Protein AF-A0A7S3W1U9-F1 (afdb_monomer_lite)

pLDDT: mean 71.39, std 16.66, range [42.84, 93.19]

Sequence (150 aa):
VDLVSLNSTPQPMSATPAELEFEEKAVPLWRYQQLDQLSKHHLKNRARNLEDSVGKSRLPLRVAQDSESLICWIIDVQVMLSEAVGTPISHSEFGLPKALLARREGQDMPSPDMAPPTDRGEHGDSQGSYLESRAAALASKERARGSGIF

Structure (mmCIF, N/CA/C/O backbone):
data_AF-A0A7S3W1U9-F1
#
_entry.id   AF-A0A7S3W1U9-F1
#
loop_
_atom_site.group_PDB
_atom_site.id
_atom_site.type_symbol
_atom_site.label_atom_id
_atom_site.label_alt_id
_atom_site.label_comp_id
_atom_site.label_asym_id
_atom_site.label_entity_id
_atom_site.label_seq_id
_atom_site.pdbx_PDB_ins_code
_atom_site.Cartn_x
_atom_site.Cartn_y
_atom_site.Cartn_z
_atom_site.occupancy
_atom_site.B_iso_or_equiv
_atom_site.auth_seq_id
_atom_site.auth_comp_id
_atom_site.auth_asym_id
_atom_site.auth_atom_id
_atom_site.pdbx_PDB_model_num
ATOM 1 N N . VAL A 1 1 ? -49.094 -10.586 13.250 1.00 55.16 1 VAL A N 1
ATOM 2 C CA . VAL A 1 1 ? -48.549 -11.271 12.059 1.00 55.16 1 VAL A CA 1
ATOM 3 C C . VAL A 1 1 ? -47.327 -10.490 11.628 1.00 55.16 1 VAL A C 1
ATOM 5 O O . VAL A 1 1 ? -47.456 -9.429 11.041 1.00 55.16 1 VAL A O 1
ATOM 8 N N . ASP A 1 2 ? -46.171 -10.938 12.103 1.00 42.84 2 ASP A N 1
ATOM 9 C CA . ASP A 1 2 ? -44.883 -10.265 11.943 1.00 42.84 2 ASP A CA 1
ATOM 10 C C . ASP A 1 2 ? -44.230 -10.786 10.656 1.00 42.84 2 ASP A C 1
ATOM 12 O O . ASP A 1 2 ? -44.026 -11.993 10.517 1.00 42.84 2 ASP A O 1
ATOM 16 N N . LEU A 1 3 ? -43.993 -9.907 9.682 1.00 52.91 3 LEU A N 1
ATOM 17 C CA . LEU A 1 3 ? -43.281 -10.230 8.445 1.00 52.91 3 LEU A CA 1
ATOM 18 C C . LEU A 1 3 ? -41.893 -9.597 8.527 1.00 52.91 3 LEU A C 1
ATOM 20 O O . LEU A 1 3 ? -41.642 -8.524 7.981 1.00 52.91 3 LEU A O 1
ATOM 24 N N . VAL A 1 4 ? -40.996 -10.278 9.240 1.00 50.97 4 VAL A N 1
ATOM 25 C CA . VAL A 1 4 ? -39.562 -9.994 9.207 1.00 50.97 4 VAL A CA 1
ATOM 26 C C . VAL A 1 4 ? -39.039 -10.387 7.828 1.00 50.97 4 VAL A C 1
ATOM 28 O O . VAL A 1 4 ? -38.9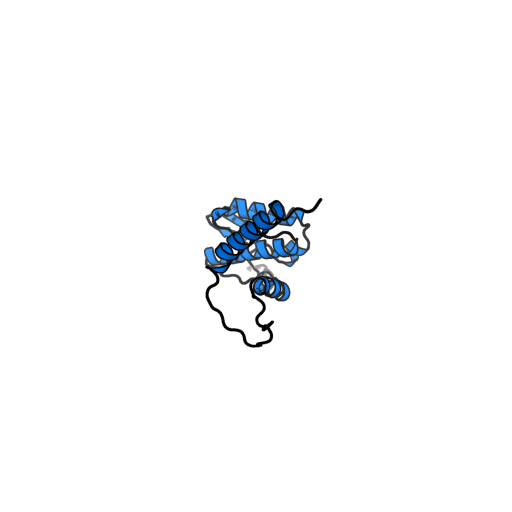73 -11.566 7.477 1.00 50.97 4 VAL A O 1
ATOM 31 N N . SER A 1 5 ? -38.681 -9.375 7.040 1.00 55.31 5 SER A N 1
ATOM 32 C CA . SER A 1 5 ? -37.917 -9.515 5.804 1.00 55.31 5 SER A CA 1
ATOM 33 C C . SER A 1 5 ? -36.644 -10.316 6.065 1.00 55.31 5 SER A C 1
ATOM 35 O O . SER A 1 5 ? -35.768 -9.896 6.819 1.00 55.31 5 SER A O 1
ATOM 37 N N . LEU A 1 6 ? -36.545 -11.471 5.411 1.00 48.00 6 LEU A N 1
ATOM 38 C CA . LEU A 1 6 ? -35.334 -12.276 5.330 1.00 48.00 6 LEU A CA 1
ATOM 39 C C . LEU A 1 6 ? -34.268 -11.476 4.569 1.00 48.00 6 LEU A C 1
ATOM 41 O O . LEU A 1 6 ? -34.181 -11.544 3.342 1.00 48.00 6 LEU A O 1
ATOM 45 N N . ASN A 1 7 ? -33.463 -10.702 5.300 1.00 45.56 7 ASN A N 1
ATOM 46 C CA . ASN A 1 7 ? -32.201 -10.187 4.788 1.00 45.56 7 ASN A CA 1
ATOM 47 C C . ASN A 1 7 ? -31.388 -11.389 4.301 1.00 45.56 7 ASN A C 1
ATOM 49 O O . ASN A 1 7 ? -30.969 -12.239 5.085 1.00 45.56 7 ASN A O 1
ATOM 53 N N . SER A 1 8 ? -31.197 -11.467 2.987 1.00 44.91 8 SER A N 1
ATOM 54 C CA . SER A 1 8 ? -30.232 -12.370 2.380 1.00 44.91 8 SER A CA 1
ATOM 55 C C . SER A 1 8 ? -28.851 -11.959 2.866 1.00 44.91 8 SER A C 1
ATOM 57 O O . SER A 1 8 ? -28.301 -10.971 2.394 1.00 44.91 8 SER A O 1
ATOM 59 N N . THR A 1 9 ? -28.308 -12.681 3.839 1.00 52.06 9 THR A N 1
ATOM 60 C CA . THR A 1 9 ? -26.902 -12.575 4.218 1.00 52.06 9 THR A CA 1
ATOM 61 C C . THR A 1 9 ? -26.090 -13.267 3.119 1.00 52.06 9 THR A C 1
ATOM 63 O O . THR A 1 9 ? -26.153 -14.497 3.024 1.00 52.06 9 THR A O 1
ATOM 66 N N . PRO A 1 10 ? -25.356 -12.553 2.243 1.00 50.88 10 PRO A N 1
ATOM 67 C CA . PRO A 1 10 ? -24.364 -13.215 1.411 1.00 50.88 10 PRO A CA 1
ATOM 68 C C . PRO A 1 10 ? -23.308 -13.822 2.341 1.00 50.88 10 PRO A C 1
ATOM 70 O O . PRO A 1 10 ? -22.835 -13.174 3.273 1.00 50.88 10 PRO A O 1
ATOM 73 N N . GLN A 1 11 ? -22.988 -15.095 2.118 1.00 45.81 11 GLN A N 1
ATOM 74 C CA . GLN A 1 11 ? -21.990 -15.830 2.890 1.00 45.81 11 GLN A CA 1
ATOM 75 C C . GLN A 1 11 ? -20.659 -15.053 2.959 1.00 45.81 11 GLN A C 1
ATOM 77 O O . GLN A 1 11 ? -20.223 -14.515 1.936 1.00 45.81 11 GLN A O 1
ATOM 82 N N . PRO A 1 12 ? -19.987 -14.992 4.125 1.00 46.41 12 PRO A N 1
ATOM 83 C CA . PRO A 1 12 ? -18.724 -14.283 4.262 1.00 46.41 12 PRO A CA 1
ATOM 84 C C . PRO A 1 12 ? -17.614 -15.078 3.565 1.00 46.41 12 PRO A C 1
ATOM 86 O O . PRO A 1 12 ? -17.011 -15.976 4.145 1.00 46.41 12 PRO A O 1
ATOM 89 N N . MET A 1 13 ? -17.317 -14.743 2.311 1.00 50.06 13 MET A N 1
ATOM 90 C CA . MET A 1 13 ? -15.997 -15.019 1.744 1.00 50.06 13 MET A CA 1
ATOM 91 C C . MET A 1 13 ? -15.009 -14.122 2.489 1.00 50.06 13 MET A C 1
ATOM 93 O O . MET A 1 13 ? -14.895 -12.959 2.107 1.00 50.06 13 MET A O 1
ATOM 97 N N . SER A 1 14 ? -14.418 -14.622 3.585 1.00 49.97 14 SER A N 1
ATOM 98 C CA . SER A 1 14 ? -13.346 -14.012 4.398 1.00 49.97 14 SER A CA 1
ATOM 99 C C . SER A 1 14 ? -13.168 -12.518 4.124 1.00 49.97 14 SER A C 1
ATOM 101 O O . SER A 1 14 ? -12.268 -12.086 3.403 1.00 49.97 14 SER A O 1
ATOM 103 N N . ALA A 1 15 ? -14.150 -11.721 4.546 1.00 57.53 15 ALA A N 1
ATOM 104 C CA . ALA A 1 15 ? -14.218 -10.334 4.132 1.00 57.53 15 ALA A CA 1
ATOM 105 C C . ALA A 1 15 ? -13.203 -9.552 4.959 1.00 57.53 15 ALA A C 1
ATOM 107 O O . ALA A 1 15 ? -13.515 -9.119 6.065 1.00 57.53 15 ALA A O 1
ATOM 108 N N . THR A 1 16 ? -11.989 -9.382 4.427 1.00 60.34 16 THR A N 1
ATOM 109 C CA . THR A 1 16 ? -11.051 -8.371 4.927 1.00 60.34 16 THR A CA 1
ATOM 110 C C . THR A 1 16 ? -11.840 -7.072 5.113 1.00 60.34 16 THR A C 1
ATOM 112 O O . THR A 1 16 ? -12.516 -6.669 4.155 1.00 60.34 16 THR A O 1
ATOM 115 N N . PRO A 1 17 ? -11.828 -6.458 6.309 1.00 68.38 17 PRO A N 1
ATOM 116 C CA . PRO A 1 17 ? -12.601 -5.253 6.568 1.00 68.38 17 PRO A CA 1
ATOM 117 C C . PRO A 1 17 ? -12.217 -4.175 5.551 1.00 68.38 17 PRO A C 1
ATOM 119 O O . PRO A 1 17 ? -11.054 -4.048 5.179 1.00 68.38 17 PRO A O 1
ATOM 122 N N . ALA A 1 18 ? -13.205 -3.437 5.042 1.00 74.56 18 ALA A N 1
ATOM 123 C CA . ALA A 1 18 ? -12.956 -2.395 4.043 1.00 74.56 18 ALA A CA 1
ATOM 124 C C . ALA A 1 18 ? -12.193 -1.200 4.640 1.00 74.56 18 ALA A C 1
ATOM 126 O O . ALA A 1 18 ? -11.494 -0.483 3.926 1.00 74.56 18 ALA A O 1
ATOM 127 N N . GLU A 1 19 ? -12.317 -1.003 5.951 1.00 79.50 19 GLU A N 1
ATOM 128 C CA . GLU A 1 19 ? -11.710 0.083 6.709 1.00 79.50 19 GLU A CA 1
ATOM 129 C C . GLU A 1 19 ? -11.232 -0.458 8.061 1.00 79.50 19 GLU A C 1
ATOM 131 O O . GLU A 1 19 ? -11.868 -1.337 8.646 1.00 79.50 19 GLU A O 1
ATOM 136 N N . LEU A 1 20 ? -10.096 0.050 8.533 1.00 82.44 20 LEU A N 1
ATOM 137 C CA . LEU A 1 20 ? -9.500 -0.277 9.825 1.00 82.44 20 LEU A CA 1
ATOM 138 C C . LEU A 1 20 ? -9.422 0.997 10.667 1.00 82.44 20 LEU A C 1
ATOM 140 O O . LEU A 1 20 ? -8.919 2.012 10.189 1.00 82.44 20 LEU A O 1
ATOM 144 N N . GLU A 1 21 ? -9.879 0.956 11.916 1.00 82.44 21 GLU A N 1
ATOM 145 C CA . GLU A 1 21 ? -9.699 2.074 12.845 1.00 82.44 21 GLU A CA 1
ATOM 146 C C . GLU A 1 21 ? -8.302 2.013 13.471 1.00 82.44 21 GLU A C 1
ATOM 148 O O . GLU A 1 21 ? -7.987 1.109 14.242 1.00 82.44 21 GLU A O 1
ATOM 153 N N . PHE A 1 22 ? -7.455 2.983 13.134 1.00 80.62 22 PHE A N 1
ATOM 154 C CA . PHE A 1 22 ? -6.119 3.141 13.700 1.00 80.62 22 PHE A CA 1
ATOM 155 C C . PHE A 1 22 ? -5.987 4.548 14.290 1.00 80.62 22 PHE A C 1
ATOM 157 O O . PHE A 1 22 ? -6.156 5.529 13.571 1.00 80.62 22 PHE A O 1
ATOM 164 N N . GLU A 1 23 ? -5.700 4.650 15.593 1.00 76.19 23 GLU A N 1
ATOM 165 C CA . GLU A 1 23 ? -5.561 5.933 16.3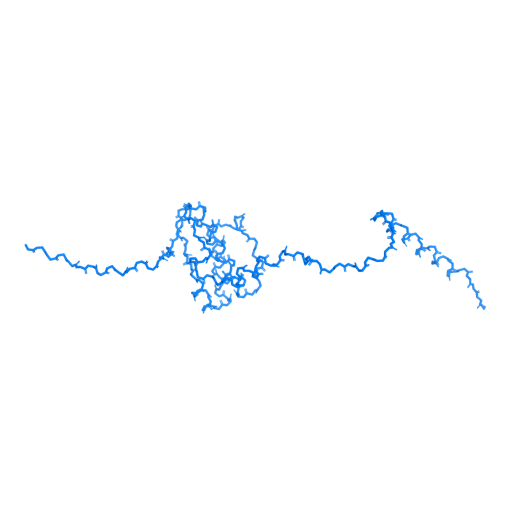14 1.00 76.19 23 GLU A CA 1
ATOM 166 C C . GLU A 1 23 ? -6.739 6.905 16.053 1.00 76.19 23 GLU A C 1
ATOM 168 O O . GLU A 1 23 ? -6.537 8.063 15.693 1.00 76.19 23 GLU A O 1
ATOM 173 N N . GLU A 1 24 ? -7.981 6.410 16.184 1.00 77.94 24 GLU A N 1
ATOM 174 C CA . GLU A 1 24 ? -9.243 7.150 15.945 1.00 77.94 24 GLU A CA 1
ATOM 175 C C . GLU A 1 24 ? -9.458 7.628 14.494 1.00 77.94 24 GLU A C 1
ATOM 177 O O . GLU A 1 24 ? -10.369 8.412 14.211 1.00 77.94 24 GLU A O 1
ATOM 182 N N . LYS A 1 25 ? -8.648 7.149 13.542 1.00 79.88 25 LYS A N 1
ATOM 183 C CA . LYS A 1 25 ? -8.814 7.419 12.110 1.00 79.88 25 LYS A CA 1
ATOM 184 C C . LYS A 1 25 ? -9.201 6.150 11.362 1.00 79.88 25 LYS A C 1
ATOM 186 O O . LYS A 1 25 ? -8.551 5.116 11.491 1.00 79.88 25 LYS A O 1
ATOM 191 N N . ALA A 1 26 ? -10.221 6.260 10.514 1.00 82.62 26 ALA A N 1
ATOM 192 C CA . ALA A 1 26 ? -10.585 5.209 9.574 1.00 82.62 26 ALA A CA 1
ATOM 193 C C . ALA A 1 26 ? -9.573 5.176 8.420 1.00 82.62 26 ALA A C 1
ATOM 195 O O . ALA A 1 26 ? -9.499 6.097 7.600 1.00 82.62 26 ALA A O 1
ATOM 196 N N . VAL A 1 27 ? -8.770 4.116 8.370 1.00 85.38 27 VAL A N 1
ATOM 197 C CA . VAL A 1 27 ? -7.805 3.867 7.304 1.00 85.38 27 VAL A CA 1
ATOM 198 C C . VAL A 1 27 ? -8.422 2.894 6.297 1.00 85.38 27 VAL A C 1
ATOM 200 O O . VAL A 1 27 ? -8.709 1.749 6.649 1.00 85.38 27 VAL A O 1
ATOM 203 N N . PRO A 1 28 ? -8.616 3.306 5.034 1.00 86.56 28 PRO A N 1
ATOM 204 C CA . PRO A 1 28 ? -9.141 2.417 4.006 1.00 86.56 28 PRO A CA 1
ATOM 205 C C . PRO A 1 28 ? -8.157 1.287 3.681 1.00 86.56 28 PRO A C 1
ATOM 207 O O . PRO A 1 28 ? -6.971 1.516 3.419 1.00 86.56 28 PRO A O 1
ATOM 210 N N . LEU A 1 29 ? -8.678 0.063 3.656 1.00 87.75 29 LEU A N 1
ATOM 211 C CA . LEU A 1 29 ? -7.954 -1.137 3.260 1.00 87.75 29 LEU A CA 1
ATOM 212 C C . LEU A 1 29 ? -8.247 -1.470 1.792 1.00 87.75 29 LEU A C 1
ATOM 214 O O . LEU A 1 29 ? -9.358 -1.293 1.292 1.00 87.75 29 LEU A O 1
ATOM 218 N N . TRP A 1 30 ? -7.229 -1.952 1.080 1.00 90.00 30 TRP A N 1
ATOM 219 C CA . TRP A 1 30 ? -7.309 -2.252 -0.350 1.00 90.00 30 TRP A CA 1
ATOM 220 C C . TRP A 1 30 ? -6.772 -3.644 -0.621 1.00 90.00 30 TRP A C 1
ATOM 222 O O . TRP A 1 30 ? -5.724 -4.027 -0.115 1.00 90.00 30 TRP A O 1
ATOM 232 N N . ARG A 1 31 ? -7.470 -4.389 -1.472 1.00 89.81 31 ARG A N 1
ATOM 233 C CA . ARG A 1 31 ? -7.028 -5.715 -1.907 1.00 89.81 31 ARG A CA 1
ATOM 234 C C . ARG A 1 31 ? -6.071 -5.616 -3.084 1.00 89.81 31 ARG A C 1
ATOM 236 O O . ARG A 1 31 ? -6.131 -4.662 -3.863 1.00 89.81 31 ARG A O 1
ATOM 243 N N . TYR A 1 32 ? -5.271 -6.662 -3.281 1.00 90.06 32 TYR A N 1
ATOM 244 C CA . TYR A 1 32 ? -4.344 -6.767 -4.408 1.00 90.06 32 TYR A CA 1
ATOM 245 C C . TYR A 1 32 ? -5.031 -6.476 -5.748 1.00 90.06 32 TYR A C 1
ATOM 247 O O . TYR A 1 32 ? -4.584 -5.602 -6.477 1.00 90.06 32 TYR A O 1
ATOM 255 N N . GLN A 1 33 ? -6.181 -7.103 -6.024 1.00 88.12 33 GLN A N 1
ATOM 256 C CA . GLN A 1 33 ? -6.923 -6.890 -7.276 1.00 88.12 33 GLN A CA 1
ATOM 257 C C . GLN A 1 33 ? -7.360 -5.436 -7.499 1.00 88.12 33 GLN A C 1
ATOM 259 O O . GLN A 1 33 ? -7.440 -4.989 -8.639 1.00 88.12 33 GLN A O 1
ATOM 264 N N . GLN A 1 34 ? -7.661 -4.698 -6.427 1.00 89.69 34 GLN A N 1
ATOM 265 C CA . GLN A 1 34 ? -8.051 -3.292 -6.532 1.00 89.69 34 GLN A CA 1
ATOM 266 C C . GLN A 1 34 ? -6.841 -2.413 -6.837 1.00 89.69 34 GLN A C 1
ATOM 268 O O . GLN A 1 34 ? -6.966 -1.442 -7.574 1.00 89.69 34 GLN A O 1
ATOM 273 N N . LEU A 1 35 ? -5.681 -2.744 -6.269 1.00 90.44 35 LEU A N 1
ATOM 274 C CA . LEU A 1 35 ? -4.440 -2.006 -6.479 1.00 90.44 35 LEU A CA 1
ATOM 275 C C . LEU A 1 35 ? -3.798 -2.335 -7.837 1.00 90.44 35 LEU A C 1
ATOM 277 O O . LEU A 1 35 ? -3.278 -1.436 -8.489 1.00 90.44 35 LEU A O 1
ATOM 281 N N . ASP A 1 36 ? -3.891 -3.583 -8.292 1.00 91.94 36 ASP A N 1
ATOM 282 C CA . ASP A 1 36 ? -3.364 -4.052 -9.580 1.00 91.94 36 ASP A CA 1
ATOM 283 C C . ASP A 1 36 ? -4.052 -3.376 -10.781 1.00 91.94 36 ASP A C 1
ATOM 285 O O . ASP A 1 36 ? -3.420 -3.056 -11.783 1.00 91.94 36 ASP A O 1
ATOM 289 N N . GLN A 1 37 ? -5.337 -3.040 -10.641 1.00 92.44 37 GLN A N 1
ATOM 290 C CA . GLN A 1 37 ? -6.088 -2.289 -11.654 1.00 92.44 37 GLN A CA 1
ATOM 291 C C . GLN A 1 37 ? -5.757 -0.784 -11.680 1.00 92.44 37 GLN A C 1
ATOM 293 O O . GLN A 1 37 ? -6.200 -0.067 -12.582 1.00 92.44 37 GLN A O 1
ATOM 298 N N . LEU A 1 38 ? -5.015 -0.265 -10.694 1.00 92.00 38 LEU A N 1
ATOM 299 C CA . LEU A 1 38 ? -4.693 1.158 -10.604 1.00 92.00 38 LEU A CA 1
ATOM 300 C C . LEU A 1 38 ? -3.402 1.508 -11.345 1.00 92.00 38 LEU A C 1
ATOM 302 O O . LEU A 1 38 ? -2.430 0.763 -11.398 1.00 92.00 38 LEU A O 1
ATOM 306 N N . SER A 1 39 ? -3.354 2.738 -11.855 1.00 92.94 39 SER A N 1
ATOM 307 C CA . SER A 1 39 ? -2.128 3.285 -12.425 1.00 92.94 39 SER A CA 1
ATOM 308 C C . SER A 1 39 ? -1.073 3.546 -11.342 1.00 92.94 39 SER A C 1
ATOM 310 O O . SER A 1 39 ? -1.381 3.884 -10.195 1.00 92.94 39 SER A O 1
ATOM 312 N N . LYS A 1 40 ? 0.205 3.505 -11.736 1.00 91.19 40 LYS A N 1
ATOM 313 C CA . LYS A 1 40 ? 1.355 3.823 -10.867 1.00 91.19 40 LYS A CA 1
ATOM 314 C C . LYS A 1 40 ? 1.207 5.160 -10.131 1.00 91.19 40 LYS A C 1
ATOM 316 O O . LYS A 1 40 ? 1.642 5.299 -8.990 1.00 91.19 40 LYS A O 1
ATOM 321 N N . HIS A 1 41 ? 0.594 6.152 -10.778 1.00 92.50 41 HIS A N 1
ATOM 322 C CA . HIS A 1 41 ? 0.321 7.454 -10.172 1.00 92.50 41 HIS A CA 1
ATOM 323 C C . HIS A 1 41 ? -0.670 7.344 -9.002 1.00 92.50 41 HIS A C 1
ATOM 325 O O . HIS A 1 41 ? -0.400 7.860 -7.917 1.00 92.50 41 HIS A O 1
ATOM 331 N N . HIS A 1 42 ? -1.777 6.619 -9.186 1.00 93.19 42 HIS A N 1
ATOM 332 C CA . HIS A 1 42 ? -2.759 6.395 -8.125 1.00 93.19 42 HIS A CA 1
ATOM 333 C C . HIS A 1 42 ? -2.179 5.582 -6.967 1.00 93.19 42 HIS A C 1
ATOM 335 O O . HIS A 1 42 ? -2.422 5.932 -5.815 1.00 93.19 42 HIS A O 1
ATOM 341 N N . LEU A 1 43 ? -1.348 4.575 -7.251 1.00 92.88 43 LEU A N 1
ATOM 342 C CA . LEU A 1 43 ? -0.645 3.805 -6.220 1.00 92.88 43 LEU A CA 1
ATOM 343 C C . LEU A 1 43 ? 0.256 4.690 -5.351 1.00 92.88 43 LEU A C 1
ATOM 345 O O . LEU A 1 43 ? 0.192 4.626 -4.125 1.00 92.88 43 LEU A O 1
ATOM 349 N N . LYS A 1 44 ? 1.037 5.589 -5.963 1.00 91.94 44 LYS A N 1
ATOM 350 C CA . LYS A 1 44 ? 1.852 6.562 -5.215 1.00 91.94 44 LYS A CA 1
ATOM 351 C C . LYS A 1 44 ? 1.002 7.479 -4.340 1.00 91.94 44 LYS A C 1
ATOM 353 O O . LYS A 1 44 ? 1.415 7.791 -3.225 1.00 91.94 44 LYS A O 1
ATOM 358 N N . ASN A 1 45 ? -0.156 7.912 -4.838 1.00 93.06 45 ASN A N 1
ATOM 359 C CA . ASN A 1 45 ? -1.053 8.777 -4.079 1.00 93.06 45 ASN A CA 1
ATOM 360 C C . ASN A 1 45 ? -1.670 8.037 -2.880 1.00 93.06 45 ASN A C 1
ATOM 362 O O . ASN A 1 45 ? -1.712 8.574 -1.780 1.00 93.06 45 ASN A O 1
ATOM 366 N N . ARG A 1 46 ? -2.071 6.771 -3.063 1.00 91.00 46 ARG A N 1
ATOM 367 C CA . ARG A 1 46 ? -2.556 5.900 -1.977 1.00 91.00 46 ARG A CA 1
ATOM 368 C C . ARG A 1 46 ? -1.485 5.664 -0.915 1.00 91.00 46 ARG A C 1
ATOM 370 O O . ARG A 1 46 ? -1.769 5.835 0.265 1.00 91.00 46 ARG A O 1
ATOM 377 N N . ALA A 1 47 ? -0.258 5.360 -1.334 1.00 90.56 47 ALA A N 1
ATOM 378 C CA . ALA A 1 47 ? 0.868 5.203 -0.421 1.00 90.56 47 ALA A CA 1
ATOM 379 C C . ALA A 1 47 ? 1.128 6.481 0.394 1.00 90.56 47 ALA A C 1
ATOM 381 O O . ALA A 1 47 ? 1.301 6.415 1.605 1.00 90.56 47 ALA A O 1
ATOM 382 N N . ARG A 1 48 ? 1.080 7.655 -0.248 1.00 90.62 48 ARG A N 1
ATOM 383 C CA . ARG A 1 48 ? 1.239 8.942 0.441 1.00 90.62 48 ARG A CA 1
ATOM 384 C C . ARG A 1 48 ? 0.108 9.221 1.435 1.00 90.62 48 ARG A C 1
ATOM 386 O O . ARG A 1 48 ? 0.385 9.629 2.551 1.00 90.62 48 ARG A O 1
ATOM 393 N N . ASN A 1 49 ? -1.142 8.931 1.074 1.00 89.50 49 ASN A N 1
ATOM 394 C CA . ASN A 1 49 ? -2.272 9.074 1.996 1.00 89.50 49 ASN A CA 1
ATOM 395 C C . ASN A 1 49 ? -2.132 8.171 3.234 1.00 89.50 49 ASN A C 1
ATOM 397 O O . ASN A 1 49 ? -2.503 8.586 4.330 1.00 89.50 49 ASN A O 1
ATOM 401 N N . LEU A 1 50 ? -1.577 6.961 3.082 1.00 88.06 50 LEU A N 1
ATOM 402 C CA . LEU A 1 50 ? -1.235 6.099 4.221 1.00 88.06 50 LEU A CA 1
ATOM 403 C C . LEU A 1 50 ? -0.125 6.715 5.083 1.00 88.06 50 LEU A C 1
ATOM 405 O O . LEU A 1 50 ? -0.266 6.765 6.303 1.00 88.06 50 LEU A O 1
ATOM 409 N N . GLU A 1 51 ? 0.939 7.236 4.462 1.00 88.69 51 GLU A N 1
ATOM 410 C CA . GLU A 1 51 ? 2.018 7.948 5.167 1.00 88.69 51 GLU A CA 1
ATOM 411 C C . GLU A 1 51 ? 1.508 9.151 5.964 1.00 88.69 51 GLU A C 1
ATOM 413 O O . GLU A 1 51 ? 1.949 9.361 7.092 1.00 88.69 51 GLU A O 1
ATOM 418 N N . ASP A 1 52 ? 0.579 9.920 5.399 1.00 87.81 52 ASP A N 1
ATOM 419 C CA . ASP A 1 52 ? -0.001 11.098 6.048 1.00 87.81 52 ASP A CA 1
ATOM 420 C C . ASP A 1 52 ? -0.991 10.712 7.166 1.00 87.81 52 ASP A C 1
ATOM 422 O O . ASP A 1 52 ? -1.135 11.440 8.149 1.00 87.81 52 ASP A O 1
ATOM 426 N N . SER A 1 53 ? -1.650 9.552 7.056 1.00 84.75 53 SER A N 1
ATOM 427 C CA . SER A 1 53 ? -2.613 9.074 8.061 1.00 84.75 53 SER A CA 1
ATOM 428 C C . SER A 1 53 ? -1.928 8.477 9.293 1.00 84.75 53 SER A C 1
ATOM 430 O O . SER A 1 53 ? -2.326 8.794 10.414 1.00 84.75 53 SER A O 1
ATOM 432 N N . VAL A 1 54 ? -0.899 7.648 9.080 1.00 86.25 54 VAL A N 1
ATOM 433 C CA . VAL A 1 54 ? -0.178 6.888 10.124 1.00 86.25 54 VAL A CA 1
ATOM 434 C C . VAL A 1 54 ? 1.063 7.632 10.631 1.00 86.25 54 VAL A C 1
ATOM 436 O O . VAL A 1 54 ? 1.487 7.464 11.773 1.00 86.25 54 VAL A O 1
ATOM 439 N N . GLY A 1 55 ? 1.665 8.463 9.780 1.00 84.44 55 GLY A N 1
ATOM 440 C CA . GLY A 1 55 ? 2.923 9.150 10.042 1.00 84.44 55 GLY A CA 1
ATOM 441 C C . GLY A 1 55 ? 4.136 8.389 9.499 1.00 84.44 55 GLY A C 1
ATOM 442 O O . GLY A 1 55 ? 4.380 7.226 9.823 1.00 84.44 55 GLY A O 1
ATOM 443 N N . LYS A 1 56 ? 4.968 9.087 8.716 1.00 82.12 56 LYS A N 1
ATOM 444 C CA . LYS A 1 56 ? 6.177 8.529 8.078 1.00 82.12 56 LYS A CA 1
ATOM 445 C C . LYS A 1 56 ? 7.149 7.835 9.029 1.00 82.12 56 LYS A C 1
ATOM 447 O O . LYS A 1 56 ? 7.810 6.895 8.612 1.00 82.12 56 LYS A O 1
ATOM 452 N N . SER A 1 57 ? 7.249 8.279 10.280 1.00 80.62 57 SER A N 1
ATOM 453 C CA . SER A 1 57 ? 8.206 7.714 11.240 1.00 80.62 57 SER A CA 1
ATOM 454 C C . SER A 1 57 ? 7.860 6.295 11.693 1.00 80.62 57 SER A C 1
ATOM 456 O O . SER A 1 57 ? 8.719 5.627 12.258 1.00 80.62 57 SER A O 1
ATOM 458 N N . ARG A 1 58 ? 6.618 5.842 11.482 1.00 77.50 58 ARG A N 1
ATOM 459 C CA . ARG A 1 58 ? 6.146 4.513 11.901 1.00 77.50 58 ARG A CA 1
ATOM 460 C C . ARG A 1 58 ? 6.065 3.511 10.754 1.00 77.50 58 ARG A C 1
ATOM 462 O O . ARG A 1 58 ? 5.783 2.345 10.999 1.00 77.50 58 ARG A O 1
ATOM 469 N N . LEU A 1 59 ? 6.285 3.959 9.519 1.00 84.06 59 LEU A N 1
ATOM 470 C CA . LEU A 1 59 ? 6.166 3.131 8.326 1.00 84.06 59 LEU A CA 1
ATOM 471 C C . LEU A 1 59 ? 7.544 2.723 7.788 1.00 84.06 59 LEU A C 1
ATOM 473 O O . LEU A 1 59 ? 8.506 3.488 7.903 1.00 84.06 59 LEU A O 1
ATOM 477 N N . PRO A 1 60 ? 7.649 1.547 7.147 1.00 79.38 60 PRO A N 1
ATOM 478 C CA . PRO A 1 60 ? 8.870 1.136 6.471 1.00 79.38 60 PRO A CA 1
ATOM 479 C C . PRO A 1 60 ? 9.224 2.106 5.339 1.00 79.38 60 PRO A C 1
ATOM 481 O O . PRO A 1 60 ? 8.348 2.613 4.630 1.00 79.38 60 PRO A O 1
ATOM 484 N N . LEU A 1 61 ? 10.527 2.329 5.134 1.00 75.81 61 LEU A N 1
ATOM 485 C CA . LEU A 1 61 ? 11.025 3.214 4.083 1.00 75.81 61 LEU A CA 1
ATOM 486 C C . LEU A 1 61 ? 10.453 2.789 2.725 1.00 75.81 61 LEU A C 1
ATOM 488 O O . LEU A 1 61 ? 10.520 1.623 2.333 1.00 75.81 61 LEU A O 1
ATOM 492 N N . ARG A 1 62 ? 9.892 3.744 1.981 1.00 76.50 62 ARG A N 1
ATOM 493 C CA . ARG A 1 62 ? 9.320 3.471 0.663 1.00 76.50 62 ARG A CA 1
ATOM 494 C C . ARG A 1 62 ? 10.424 3.280 -0.382 1.00 76.50 62 ARG A C 1
ATOM 496 O O . ARG A 1 62 ? 10.795 4.224 -1.074 1.00 76.50 62 ARG A O 1
ATOM 503 N N . VAL A 1 63 ? 10.922 2.051 -0.519 1.00 68.25 63 VAL A N 1
ATOM 504 C CA . VAL A 1 63 ? 11.949 1.673 -1.519 1.00 68.25 63 VAL A CA 1
ATOM 505 C C . VAL A 1 63 ? 11.334 1.340 -2.895 1.00 68.25 63 VAL A C 1
ATOM 507 O O . VAL A 1 63 ? 12.034 1.223 -3.896 1.00 68.25 63 VAL A O 1
ATOM 510 N N . ALA A 1 64 ? 10.006 1.231 -2.980 1.00 76.75 64 ALA A N 1
ATOM 511 C CA . ALA A 1 64 ? 9.298 0.778 -4.174 1.00 76.75 64 ALA A CA 1
ATOM 512 C C . ALA A 1 64 ? 9.438 1.726 -5.385 1.00 76.75 64 ALA A C 1
ATOM 514 O O . ALA A 1 64 ? 8.929 2.853 -5.378 1.00 76.75 64 ALA A O 1
ATOM 515 N N . GLN A 1 65 ? 10.081 1.237 -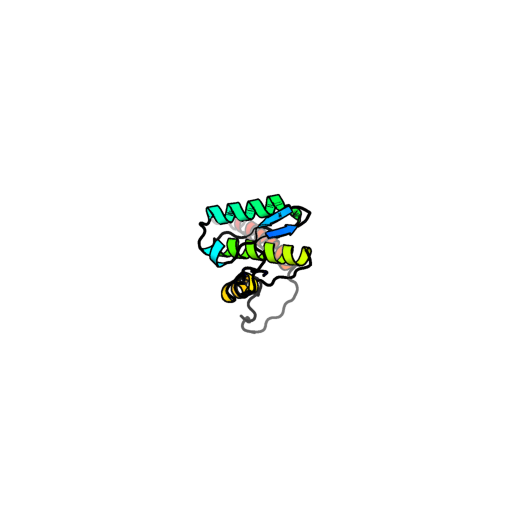6.452 1.00 77.81 65 GLN A N 1
ATOM 516 C CA . GLN A 1 65 ? 10.223 1.955 -7.725 1.00 77.81 65 GLN A CA 1
ATOM 517 C C . GLN A 1 65 ? 9.164 1.553 -8.757 1.00 77.81 65 GLN A C 1
ATOM 519 O O . GLN A 1 65 ? 8.729 2.405 -9.539 1.00 77.81 65 GLN A O 1
ATOM 524 N N . ASP A 1 66 ? 8.697 0.305 -8.717 1.00 87.38 66 ASP A N 1
ATOM 525 C CA . ASP A 1 66 ? 7.737 -0.270 -9.661 1.00 87.38 66 ASP A CA 1
ATOM 526 C C . ASP A 1 66 ? 6.319 -0.356 -9.092 1.00 87.38 66 ASP A C 1
ATOM 528 O O . ASP A 1 66 ? 6.104 -0.225 -7.886 1.00 87.38 66 ASP A O 1
ATOM 532 N N . SER A 1 67 ? 5.330 -0.536 -9.975 1.00 88.00 67 SER A N 1
ATOM 533 C CA . SER A 1 67 ? 3.921 -0.656 -9.574 1.00 88.00 67 SER A CA 1
ATOM 534 C C . SER A 1 67 ? 3.715 -1.856 -8.651 1.00 88.00 67 SER A C 1
ATOM 536 O O . SER A 1 67 ? 3.133 -1.694 -7.587 1.00 88.00 67 SER A O 1
ATOM 538 N N . GLU A 1 68 ? 4.270 -3.022 -8.996 1.00 88.00 68 GLU A N 1
ATOM 539 C CA . GLU A 1 68 ? 4.197 -4.231 -8.163 1.00 88.00 68 GLU A CA 1
ATOM 540 C C . GLU A 1 68 ? 4.796 -3.994 -6.772 1.00 88.00 68 GLU A C 1
ATOM 542 O O . GLU A 1 68 ? 4.166 -4.291 -5.761 1.00 88.00 68 GLU A O 1
ATOM 547 N N . SER A 1 69 ? 5.981 -3.379 -6.703 1.00 87.62 69 SER A N 1
ATOM 548 C CA . SER A 1 69 ? 6.631 -3.058 -5.431 1.00 87.62 69 SER A CA 1
ATOM 549 C C . SER A 1 69 ? 5.810 -2.078 -4.590 1.00 87.62 69 SER A C 1
ATOM 551 O O . SER A 1 69 ? 5.816 -2.178 -3.365 1.00 87.62 69 SER A O 1
ATOM 553 N N . LEU A 1 70 ? 5.102 -1.131 -5.222 1.00 90.12 70 LEU A N 1
ATOM 554 C CA . LEU A 1 70 ? 4.204 -0.205 -4.523 1.00 90.12 70 LEU A CA 1
ATOM 555 C C . LEU A 1 70 ? 2.985 -0.933 -3.958 1.00 90.12 70 LEU A C 1
ATOM 557 O O . LEU A 1 70 ? 2.592 -0.649 -2.831 1.00 90.12 70 LEU A O 1
ATOM 561 N N . ILE A 1 71 ? 2.406 -1.863 -4.718 1.00 91.12 71 ILE A N 1
ATOM 562 C CA . ILE A 1 71 ? 1.278 -2.685 -4.267 1.00 91.12 71 ILE A CA 1
ATOM 563 C C . ILE A 1 71 ? 1.695 -3.520 -3.054 1.00 91.12 71 ILE A C 1
ATOM 565 O O . ILE A 1 71 ? 1.005 -3.494 -2.036 1.00 91.12 71 ILE A O 1
ATOM 569 N N . CYS A 1 72 ? 2.849 -4.189 -3.134 1.00 89.19 72 CYS A N 1
ATOM 570 C CA . CYS A 1 72 ? 3.404 -4.940 -2.009 1.00 89.19 72 CYS A CA 1
ATOM 571 C C . CYS A 1 72 ? 3.608 -4.038 -0.787 1.00 89.19 72 CYS A C 1
ATOM 573 O O . CYS A 1 72 ? 3.106 -4.363 0.280 1.00 89.19 72 CYS A O 1
ATOM 575 N N . TRP A 1 73 ? 4.243 -2.869 -0.957 1.00 90.69 73 TRP A N 1
ATOM 576 C CA . TRP A 1 73 ? 4.468 -1.927 0.146 1.00 90.69 73 TRP A CA 1
ATOM 577 C C . TRP A 1 73 ? 3.158 -1.469 0.804 1.00 90.69 73 TRP A C 1
ATOM 579 O O . TRP A 1 73 ? 3.080 -1.407 2.026 1.00 90.69 73 TRP A O 1
ATOM 589 N N . ILE A 1 74 ? 2.113 -1.180 0.019 1.00 91.12 74 ILE A N 1
ATOM 590 C CA . ILE A 1 74 ? 0.799 -0.793 0.559 1.00 91.12 74 ILE A CA 1
ATOM 591 C C . ILE A 1 74 ? 0.211 -1.933 1.398 1.00 91.12 74 ILE A C 1
ATOM 593 O O . ILE A 1 74 ? -0.251 -1.687 2.510 1.00 91.12 74 ILE A O 1
ATOM 597 N N . ILE A 1 75 ? 0.251 -3.165 0.887 1.00 91.06 75 ILE A N 1
ATOM 598 C CA . ILE A 1 75 ? -0.295 -4.334 1.588 1.00 91.06 75 ILE A CA 1
ATOM 599 C C . ILE A 1 75 ? 0.521 -4.648 2.847 1.00 91.06 75 ILE A C 1
ATOM 601 O O . ILE A 1 75 ? -0.060 -4.945 3.883 1.00 91.06 75 ILE A O 1
ATOM 605 N N . ASP A 1 76 ? 1.844 -4.496 2.816 1.00 89.19 76 ASP A N 1
ATOM 606 C CA . ASP A 1 76 ? 2.695 -4.639 4.001 1.00 89.19 76 ASP A CA 1
ATOM 607 C C . ASP A 1 76 ? 2.339 -3.660 5.110 1.00 89.19 76 ASP A C 1
ATOM 609 O O . ASP A 1 76 ? 2.232 -4.043 6.274 1.00 89.19 76 ASP A O 1
ATOM 613 N N . VAL A 1 77 ? 2.127 -2.395 4.747 1.00 90.00 77 VAL A N 1
ATOM 614 C CA . VAL A 1 77 ? 1.685 -1.381 5.702 1.00 90.00 77 VAL A CA 1
ATOM 615 C C . VAL A 1 77 ? 0.325 -1.757 6.284 1.00 90.00 77 VAL A C 1
ATOM 617 O O . VAL A 1 77 ? 0.130 -1.633 7.487 1.00 90.00 77 VAL A O 1
ATOM 620 N N . GLN A 1 78 ? -0.600 -2.261 5.468 1.00 89.88 78 GLN A N 1
ATOM 621 C CA . GLN A 1 78 ? -1.919 -2.698 5.933 1.00 89.88 78 GLN A CA 1
ATOM 622 C C . GLN A 1 78 ? -1.842 -3.894 6.887 1.00 89.88 78 GLN A C 1
ATOM 624 O O . GLN A 1 78 ? -2.532 -3.889 7.905 1.00 89.88 78 GLN A O 1
ATOM 629 N N . VAL A 1 79 ? -0.977 -4.873 6.609 1.00 89.06 79 VAL A N 1
ATOM 630 C CA . VAL A 1 79 ? -0.708 -6.008 7.507 1.00 89.06 79 VAL A CA 1
ATOM 631 C C . VAL A 1 79 ? -0.139 -5.505 8.834 1.00 89.06 79 VAL A C 1
ATOM 633 O O . VAL A 1 79 ? -0.694 -5.811 9.887 1.00 89.06 79 VAL A O 1
ATOM 636 N N . MET A 1 80 ? 0.879 -4.644 8.794 1.00 87.50 80 MET A N 1
ATOM 637 C CA . MET A 1 80 ? 1.492 -4.068 9.995 1.00 87.50 80 MET A CA 1
ATOM 638 C C . MET A 1 80 ? 0.489 -3.254 10.831 1.00 87.50 80 MET A C 1
ATOM 640 O O . MET A 1 80 ? 0.468 -3.352 12.056 1.00 87.50 80 MET A O 1
ATOM 644 N N . LEU A 1 81 ? -0.372 -2.464 10.183 1.00 87.69 81 LEU A N 1
ATOM 645 C CA . LEU A 1 81 ? -1.442 -1.734 10.867 1.00 87.69 81 LEU A CA 1
ATOM 646 C C . LEU A 1 81 ? -2.460 -2.689 11.491 1.00 87.69 81 LEU A C 1
ATOM 648 O O . LEU A 1 81 ? -2.881 -2.472 12.622 1.00 87.69 81 LEU A O 1
ATOM 652 N N . SER A 1 82 ? -2.828 -3.757 10.782 1.00 87.12 82 SER A N 1
ATOM 653 C CA . SER A 1 82 ? -3.767 -4.759 11.287 1.00 87.12 82 SER A CA 1
ATOM 654 C C . SER A 1 82 ? -3.228 -5.457 12.543 1.00 87.12 82 SER A C 1
ATOM 656 O O . SER A 1 82 ? -3.958 -5.613 13.523 1.00 87.12 82 SER A O 1
ATOM 658 N N . GLU A 1 83 ? -1.928 -5.766 12.572 1.00 86.94 83 GLU A N 1
ATOM 659 C CA . GLU A 1 83 ? -1.241 -6.289 13.755 1.00 86.94 83 GLU A CA 1
ATOM 660 C C . GLU A 1 83 ? -1.237 -5.274 14.903 1.00 86.94 83 GLU A C 1
ATOM 662 O O . GLU A 1 83 ? -1.530 -5.637 16.041 1.00 86.94 83 GLU A O 1
ATOM 667 N N . ALA A 1 84 ? -0.980 -3.996 14.609 1.00 84.88 84 ALA A N 1
ATOM 668 C CA . ALA A 1 84 ? -0.970 -2.935 15.615 1.00 84.88 84 ALA A CA 1
ATOM 669 C C . ALA A 1 84 ? -2.348 -2.693 16.263 1.00 84.88 84 ALA A C 1
ATOM 671 O O . ALA A 1 84 ? -2.413 -2.321 17.433 1.00 84.88 84 ALA A O 1
ATOM 672 N N . VAL A 1 85 ? -3.442 -2.926 15.529 1.00 85.00 85 VAL A N 1
ATOM 673 C CA . VAL A 1 85 ? -4.829 -2.835 16.035 1.00 85.00 85 VAL A CA 1
ATOM 674 C C . VAL A 1 85 ? -5.259 -4.113 16.779 1.00 85.00 85 VAL A C 1
ATOM 676 O O . VAL A 1 85 ? -6.272 -4.121 17.474 1.00 85.00 85 VAL A O 1
ATOM 679 N N . GLY A 1 86 ? -4.475 -5.193 16.697 1.00 82.38 86 GLY A N 1
ATOM 680 C CA . GLY A 1 86 ? -4.781 -6.477 17.337 1.00 82.38 86 GLY A CA 1
ATOM 681 C C . GLY A 1 86 ? -5.640 -7.416 16.485 1.00 82.38 86 GLY A C 1
ATOM 682 O O . GLY A 1 86 ? -6.113 -8.439 16.980 1.00 82.38 86 GLY A O 1
ATOM 683 N N . THR A 1 87 ? -5.820 -7.108 15.201 1.00 82.44 87 THR A N 1
ATOM 684 C CA . THR A 1 87 ? -6.473 -7.973 14.210 1.00 82.44 87 THR A CA 1
ATOM 685 C C . THR A 1 87 ? -5.437 -8.412 13.177 1.00 82.44 87 THR A C 1
ATOM 687 O O . THR A 1 87 ? -5.369 -7.804 12.112 1.00 82.44 87 THR A O 1
ATOM 690 N N . PRO A 1 88 ? -4.597 -9.421 13.461 1.00 80.12 88 PRO A N 1
ATOM 691 C CA . PRO A 1 88 ? -3.535 -9.822 12.545 1.00 80.12 88 PRO A CA 1
ATOM 692 C C . PRO A 1 88 ? -4.133 -10.404 11.258 1.00 80.12 88 PRO A C 1
ATOM 694 O O . PRO A 1 88 ? -4.700 -11.498 11.258 1.00 80.12 88 PRO A O 1
ATOM 697 N N . ILE A 1 89 ? -4.012 -9.666 10.154 1.00 84.38 89 ILE A N 1
ATOM 698 C CA . ILE A 1 89 ? -4.439 -10.101 8.823 1.00 84.38 89 ILE A CA 1
ATOM 699 C C . ILE A 1 89 ? -3.188 -10.441 8.016 1.00 84.38 89 ILE A C 1
ATOM 701 O O . ILE A 1 89 ? -2.290 -9.621 7.878 1.00 84.38 89 ILE A O 1
ATOM 705 N N . SER A 1 90 ? -3.129 -11.646 7.452 1.00 84.38 90 SER A N 1
ATOM 706 C CA . SER A 1 90 ? -1.993 -12.076 6.627 1.00 84.38 90 SER A CA 1
ATOM 707 C C . SER A 1 90 ? -2.073 -11.520 5.198 1.00 84.38 90 SER A C 1
ATOM 709 O O . SER A 1 90 ? -3.161 -11.318 4.660 1.00 84.38 90 SER A O 1
ATOM 711 N N . HIS A 1 91 ? -0.934 -11.378 4.510 1.00 83.88 91 HIS A N 1
ATOM 712 C CA . HIS A 1 91 ? -0.856 -10.986 3.091 1.00 83.88 91 HIS A CA 1
ATOM 713 C C . HIS A 1 91 ? -1.735 -11.834 2.159 1.00 83.88 91 HIS A C 1
ATOM 715 O O . HIS A 1 91 ? -2.215 -11.344 1.135 1.00 83.88 91 HIS A O 1
ATOM 721 N N . SER A 1 92 ? -1.965 -13.101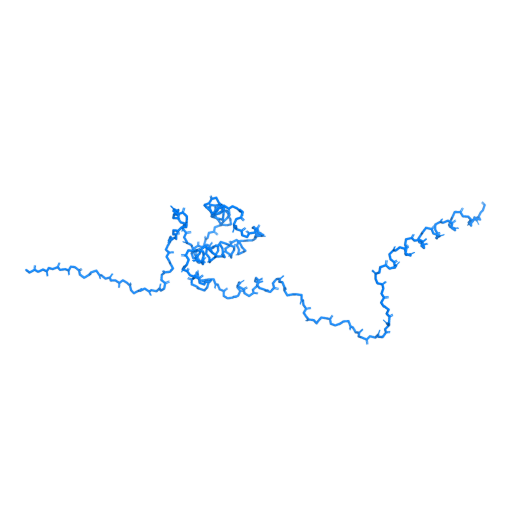 2.520 1.00 82.69 92 SER A N 1
ATOM 722 C CA . SER A 1 92 ? -2.815 -14.018 1.750 1.00 82.69 92 SER A CA 1
ATOM 723 C C . SER A 1 92 ? -4.290 -13.594 1.755 1.00 82.69 92 SER A C 1
ATOM 725 O O . SER A 1 92 ? -4.969 -13.756 0.745 1.00 82.69 92 SER A O 1
ATOM 727 N N . GLU A 1 93 ? -4.771 -12.993 2.847 1.00 82.00 93 GLU A N 1
ATOM 728 C CA . GLU A 1 93 ? -6.148 -12.481 2.980 1.00 82.00 93 GLU A CA 1
ATOM 729 C C . GLU A 1 93 ? -6.386 -11.237 2.109 1.00 82.00 93 GLU A C 1
ATOM 731 O O . GLU A 1 93 ? -7.498 -10.988 1.647 1.00 82.00 93 GLU A O 1
ATOM 736 N N . PHE A 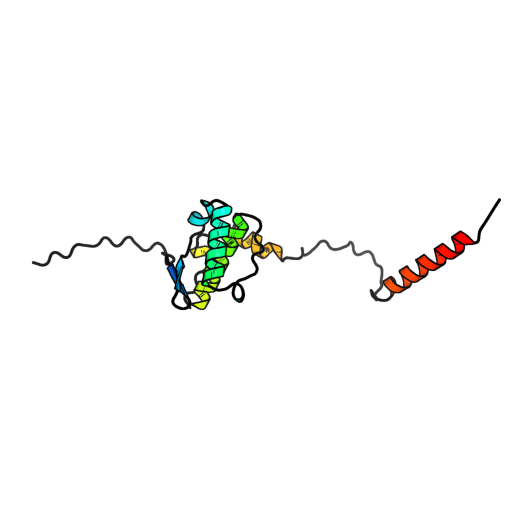1 94 ? -5.328 -10.474 1.814 1.00 80.94 94 PHE A N 1
ATOM 737 C CA . PHE A 1 94 ? -5.375 -9.359 0.861 1.00 80.94 94 PHE A CA 1
ATOM 738 C C . PHE A 1 94 ? -5.313 -9.814 -0.608 1.00 80.94 94 PHE A C 1
ATOM 740 O O . PHE A 1 94 ? -5.454 -8.990 -1.520 1.00 80.94 94 PHE A O 1
ATOM 747 N N . GLY A 1 95 ? -5.129 -11.116 -0.850 1.00 82.56 95 GLY A N 1
ATOM 748 C CA . GLY A 1 95 ? -5.039 -11.706 -2.183 1.00 82.56 95 GLY A CA 1
ATOM 749 C C . GLY A 1 95 ? -3.682 -11.512 -2.858 1.00 82.56 95 GLY A C 1
ATOM 750 O O . GLY A 1 95 ? -3.617 -11.566 -4.087 1.00 82.56 95 GLY A O 1
ATOM 751 N N . LEU A 1 96 ? -2.609 -11.264 -2.095 1.00 81.00 96 LEU A N 1
ATOM 752 C CA . LEU A 1 96 ? -1.272 -11.135 -2.670 1.00 81.00 96 LEU A CA 1
ATOM 753 C C . LEU A 1 96 ? -0.789 -12.513 -3.170 1.00 81.00 96 LEU A C 1
ATOM 755 O O . LEU A 1 96 ? -0.762 -13.471 -2.390 1.00 81.00 96 LEU A O 1
ATOM 759 N N . PRO A 1 97 ? -0.394 -12.660 -4.448 1.00 81.00 97 PRO A N 1
ATOM 760 C CA . PRO A 1 97 ? 0.094 -13.937 -4.948 1.00 81.00 97 PRO A CA 1
ATOM 761 C C . PRO A 1 97 ? 1.405 -14.325 -4.253 1.00 81.00 97 PRO A C 1
ATOM 763 O O . PRO A 1 97 ? 2.331 -13.521 -4.142 1.00 81.00 97 PRO A O 1
ATOM 766 N N . LYS A 1 98 ? 1.520 -15.597 -3.847 1.00 77.94 98 LYS A N 1
ATOM 767 C CA . LYS A 1 98 ? 2.712 -16.139 -3.162 1.00 77.94 98 LYS A CA 1
ATOM 768 C C . LYS A 1 98 ? 4.015 -15.916 -3.940 1.00 77.94 98 LYS A C 1
ATOM 770 O O . LYS A 1 98 ? 5.067 -15.776 -3.332 1.00 77.94 98 LYS A O 1
ATOM 775 N N . ALA A 1 99 ? 3.943 -15.833 -5.271 1.00 78.44 99 ALA A N 1
ATOM 776 C CA . ALA A 1 99 ? 5.088 -15.524 -6.125 1.00 78.44 99 ALA A CA 1
ATOM 777 C C . ALA A 1 99 ? 5.692 -14.135 -5.838 1.00 78.44 99 ALA A C 1
ATOM 779 O O . ALA A 1 99 ? 6.913 -13.990 -5.836 1.00 78.44 99 ALA A O 1
ATOM 780 N N . LEU A 1 100 ? 4.858 -13.127 -5.550 1.00 76.25 100 LEU A N 1
ATOM 781 C CA . LEU A 1 100 ? 5.335 -11.789 -5.190 1.00 76.25 100 LEU A CA 1
ATOM 782 C C . LEU A 1 100 ? 5.917 -11.747 -3.774 1.00 76.25 100 LEU A C 1
ATOM 784 O O . LEU A 1 100 ? 6.911 -11.056 -3.558 1.00 76.25 100 LEU A O 1
ATOM 788 N N . LEU A 1 101 ? 5.351 -12.516 -2.837 1.00 73.62 101 LEU A N 1
ATOM 789 C CA . LEU A 1 101 ? 5.913 -12.673 -1.489 1.00 73.62 101 LEU A CA 1
ATOM 790 C C . LEU A 1 101 ? 7.313 -13.300 -1.546 1.00 73.62 101 LEU A C 1
ATOM 792 O O . LEU A 1 101 ? 8.266 -12.727 -1.026 1.00 73.62 101 LEU A O 1
ATOM 796 N N . ALA A 1 102 ? 7.458 -14.406 -2.280 1.00 71.50 102 ALA A N 1
ATOM 797 C CA . ALA A 1 102 ? 8.734 -15.103 -2.433 1.00 71.50 102 ALA A CA 1
ATOM 798 C C . ALA A 1 102 ? 9.806 -14.242 -3.124 1.00 71.50 102 ALA A C 1
ATOM 800 O O . ALA A 1 102 ? 10.971 -14.272 -2.734 1.00 71.50 102 ALA A O 1
ATOM 801 N N . ARG A 1 103 ? 9.426 -13.434 -4.127 1.00 67.81 103 ARG A N 1
ATOM 802 C CA . ARG A 1 103 ? 10.352 -12.505 -4.801 1.00 67.81 103 ARG A CA 1
ATOM 803 C C . ARG A 1 103 ? 10.901 -11.444 -3.845 1.00 67.81 103 ARG A C 1
ATOM 805 O O . ARG A 1 103 ? 12.032 -11.003 -4.020 1.00 67.81 103 ARG A O 1
ATOM 812 N N . ARG A 1 104 ? 10.106 -11.039 -2.855 1.00 64.44 104 ARG A N 1
ATOM 813 C CA . ARG A 1 104 ? 10.497 -10.055 -1.845 1.00 64.44 104 ARG A CA 1
ATOM 814 C C . ARG A 1 104 ? 11.408 -10.657 -0.775 1.00 64.44 104 ARG A C 1
ATOM 816 O O . ARG A 1 104 ? 12.419 -10.042 -0.461 1.00 64.44 104 ARG A O 1
ATOM 823 N N . GLU A 1 105 ? 11.090 -11.845 -0.261 1.00 61.59 105 GLU A N 1
ATOM 824 C CA . GLU A 1 105 ? 11.972 -12.573 0.674 1.00 61.59 105 GLU A CA 1
ATOM 825 C C . GLU A 1 105 ? 13.304 -12.974 0.021 1.00 61.59 105 GLU A C 1
ATOM 827 O O . GLU A 1 105 ? 14.347 -12.965 0.668 1.00 61.59 105 GLU A O 1
ATOM 832 N N . GLY A 1 106 ? 13.300 -13.260 -1.283 1.00 54.28 106 GLY A N 1
ATOM 833 C CA . GLY A 1 106 ? 14.503 -13.629 -2.029 1.00 54.28 106 GLY A CA 1
ATOM 834 C C . GLY A 1 106 ? 15.487 -12.486 -2.303 1.00 54.28 106 GLY A C 1
ATOM 835 O O . GLY A 1 106 ? 16.575 -12.756 -2.805 1.00 54.28 106 GLY A O 1
ATOM 836 N N . GLN A 1 107 ? 15.147 -11.227 -1.997 1.00 52.78 107 GLN A N 1
ATOM 837 C CA . GLN A 1 107 ? 16.019 -10.079 -2.282 1.00 52.78 107 GLN A CA 1
ATOM 838 C C . GLN A 1 107 ? 17.121 -9.863 -1.220 1.00 52.78 107 GLN A C 1
ATOM 840 O O . GLN A 1 107 ? 18.017 -9.054 -1.446 1.00 52.78 107 GLN A O 1
ATOM 845 N N . ASP A 1 108 ? 17.100 -10.629 -0.122 1.00 46.56 108 ASP A N 1
ATOM 846 C CA . ASP A 1 108 ? 18.111 -10.614 0.953 1.00 46.56 108 ASP A CA 1
ATOM 847 C C . ASP A 1 108 ? 18.782 -11.988 1.169 1.00 46.56 108 ASP A C 1
ATOM 849 O O . ASP A 1 108 ? 19.400 -12.240 2.200 1.00 46.56 108 ASP A O 1
ATOM 853 N N . MET A 1 109 ? 18.690 -12.903 0.196 1.00 50.25 109 MET A N 1
ATOM 854 C CA . MET A 1 109 ? 19.516 -14.112 0.218 1.00 50.25 109 MET A CA 1
ATOM 855 C C . MET A 1 109 ? 20.850 -13.812 -0.477 1.00 50.25 109 MET A C 1
ATOM 857 O O . MET A 1 109 ? 20.873 -13.717 -1.708 1.00 50.25 109 MET A O 1
ATOM 861 N N . PRO A 1 110 ? 21.978 -13.680 0.253 1.00 51.78 110 PRO A N 1
ATOM 862 C CA . PRO A 1 110 ? 23.277 -13.846 -0.380 1.00 51.78 110 PRO A CA 1
ATOM 863 C C . PRO A 1 110 ? 23.277 -15.248 -0.986 1.00 51.78 110 PRO A C 1
ATOM 865 O O . PRO A 1 110 ? 23.036 -16.214 -0.265 1.00 51.78 110 PRO A O 1
ATOM 868 N N . SER A 1 111 ? 23.476 -15.362 -2.301 1.00 53.56 111 SER A N 1
ATOM 869 C CA . SER A 1 111 ? 23.597 -16.652 -2.982 1.00 53.56 111 SER A CA 1
ATOM 870 C C . SER A 1 111 ? 24.488 -17.590 -2.158 1.00 53.56 111 SER A C 1
ATOM 872 O O . SER A 1 111 ? 25.685 -17.310 -2.039 1.00 53.56 111 SER A O 1
ATOM 874 N N . PRO A 1 112 ? 23.956 -18.680 -1.573 1.00 59.09 112 PRO A N 1
ATOM 875 C CA . PRO A 1 112 ? 24.815 -19.714 -1.048 1.00 59.09 112 PRO A CA 1
ATOM 876 C C . PRO A 1 112 ? 25.351 -20.461 -2.270 1.00 59.09 112 PRO A C 1
ATOM 878 O O . PRO A 1 112 ? 24.579 -20.938 -3.099 1.00 59.09 112 PRO A O 1
ATOM 881 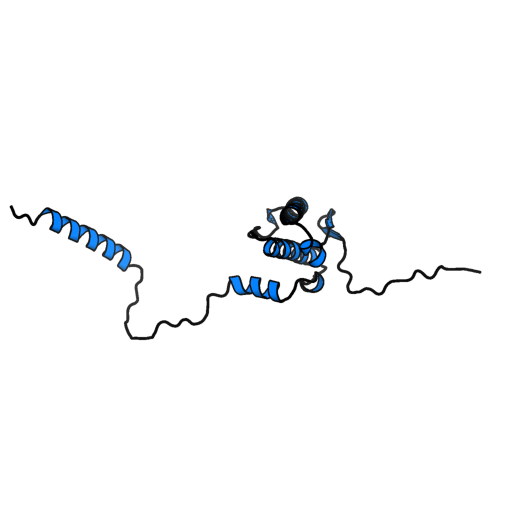N N . ASP A 1 113 ? 26.674 -20.552 -2.374 1.00 50.59 113 ASP A N 1
ATOM 882 C CA . ASP A 1 113 ? 27.370 -21.450 -3.300 1.00 50.59 113 ASP A CA 1
ATOM 883 C C . ASP A 1 113 ? 27.561 -20.966 -4.757 1.00 50.59 113 ASP A C 1
ATOM 885 O O . ASP A 1 113 ? 27.092 -21.544 -5.734 1.00 50.59 113 ASP A O 1
ATOM 889 N N . MET A 1 114 ? 28.394 -19.937 -4.930 1.00 51.91 114 MET A N 1
ATOM 890 C CA . MET A 1 114 ? 29.537 -20.124 -5.832 1.00 51.91 114 MET A CA 1
ATOM 891 C C . MET A 1 114 ? 30.780 -20.217 -4.956 1.00 51.91 114 MET A C 1
ATOM 893 O O . MET A 1 114 ? 31.405 -19.212 -4.615 1.00 51.91 114 MET A O 1
ATOM 897 N N . ALA A 1 115 ? 31.095 -21.440 -4.536 1.00 54.72 115 ALA A N 1
ATOM 898 C CA . ALA A 1 115 ? 32.384 -21.744 -3.947 1.00 54.72 115 ALA A CA 1
ATOM 899 C C . ALA A 1 115 ? 33.508 -21.305 -4.914 1.00 54.72 115 ALA A C 1
ATOM 901 O O . ALA A 1 115 ? 33.458 -21.645 -6.102 1.00 54.72 115 ALA A O 1
ATOM 902 N N . PRO A 1 116 ? 34.538 -20.571 -4.454 1.00 56.59 116 PRO A N 1
ATOM 903 C CA . PRO A 1 116 ? 35.782 -20.470 -5.205 1.00 56.59 116 PRO A CA 1
ATOM 904 C C . PRO A 1 116 ? 36.397 -21.877 -5.307 1.00 56.59 116 PRO A C 1
ATOM 906 O O . PRO A 1 116 ? 36.336 -22.626 -4.324 1.00 56.59 116 PRO A O 1
ATOM 909 N N . PRO A 1 117 ? 36.997 -22.275 -6.448 1.00 55.06 117 PRO A N 1
ATOM 910 C CA . PRO A 1 117 ? 37.758 -23.514 -6.494 1.00 55.06 117 PRO A CA 1
ATOM 911 C C . PRO A 1 117 ? 38.835 -23.434 -5.413 1.00 55.06 117 PRO A C 1
ATOM 913 O O . PRO A 1 117 ? 39.663 -22.524 -5.396 1.00 55.06 117 PRO A O 1
ATOM 916 N N . THR A 1 118 ? 38.767 -24.360 -4.464 1.00 53.88 118 THR A N 1
ATOM 917 C CA . THR A 1 118 ? 39.750 -24.503 -3.401 1.00 53.88 118 THR A CA 1
ATOM 918 C C . THR A 1 118 ? 41.033 -25.034 -4.033 1.00 53.88 118 THR A C 1
ATOM 920 O O . THR A 1 118 ? 41.264 -26.236 -4.053 1.00 53.88 118 THR A O 1
ATOM 923 N N . ASP A 1 119 ? 41.867 -24.143 -4.564 1.00 50.75 119 ASP A N 1
ATOM 924 C CA . ASP A 1 119 ? 43.294 -24.411 -4.722 1.00 50.75 119 ASP A CA 1
ATOM 925 C C . ASP A 1 119 ? 44.065 -23.461 -3.806 1.00 50.75 119 ASP A C 1
ATOM 927 O O . ASP A 1 119 ? 44.393 -22.325 -4.131 1.00 50.75 119 ASP A O 1
ATOM 931 N N . ARG A 1 120 ? 44.213 -23.947 -2.573 1.00 56.31 120 ARG A N 1
ATOM 932 C CA . ARG A 1 120 ? 45.425 -23.870 -1.761 1.00 56.31 120 ARG A CA 1
ATOM 933 C C . ARG A 1 120 ? 46.248 -22.580 -1.883 1.00 56.31 120 ARG A C 1
ATOM 935 O O . ARG A 1 120 ? 47.198 -22.486 -2.650 1.00 56.31 120 ARG A O 1
ATOM 942 N N . GLY A 1 121 ? 45.998 -21.669 -0.955 1.00 44.84 121 GLY A N 1
ATOM 943 C CA . GLY A 1 121 ? 46.931 -20.600 -0.635 1.00 44.84 121 GLY A CA 1
ATOM 944 C C . GLY A 1 121 ? 46.501 -19.903 0.637 1.00 44.84 121 GLY A C 1
ATOM 945 O O . GLY A 1 121 ? 45.546 -19.137 0.631 1.00 44.84 121 GLY A O 1
ATOM 946 N N . GLU A 1 122 ? 47.183 -20.225 1.730 1.00 52.09 122 GLU A N 1
ATOM 947 C CA . GLU A 1 122 ? 47.208 -19.446 2.965 1.00 52.09 122 GLU A CA 1
ATOM 948 C C . GLU A 1 122 ? 47.232 -17.939 2.671 1.00 52.09 122 GLU A C 1
ATOM 950 O O . GLU A 1 122 ? 47.930 -17.514 1.756 1.00 52.09 122 GLU A O 1
ATOM 955 N N . HIS A 1 123 ? 46.488 -17.139 3.437 1.00 44.31 123 HIS A N 1
ATOM 956 C CA . HIS A 1 123 ? 47.024 -15.991 4.179 1.00 44.31 123 HIS A CA 1
ATOM 957 C C . HIS A 1 123 ? 45.881 -15.154 4.771 1.00 44.31 123 HIS A C 1
ATOM 959 O O . HIS A 1 123 ? 45.067 -14.564 4.060 1.00 44.31 123 HIS A O 1
ATOM 965 N N . GLY A 1 124 ? 45.841 -15.114 6.104 1.00 48.94 124 GLY A N 1
ATOM 966 C CA . GLY A 1 124 ? 45.132 -14.086 6.857 1.00 48.94 124 GLY A CA 1
ATOM 967 C C . GLY A 1 124 ? 45.796 -12.710 6.708 1.00 48.94 124 GLY A C 1
ATOM 968 O O . GLY A 1 124 ? 46.867 -12.588 6.117 1.00 48.94 124 GLY A O 1
ATOM 969 N N . ASP A 1 125 ? 45.130 -11.703 7.281 1.00 45.56 125 ASP A N 1
ATOM 970 C CA . ASP A 1 125 ? 45.539 -10.293 7.422 1.00 45.56 125 ASP A CA 1
ATOM 971 C C . ASP A 1 125 ? 45.158 -9.315 6.290 1.00 45.56 125 ASP A C 1
ATOM 973 O O . ASP A 1 125 ? 45.979 -8.626 5.683 1.00 45.56 125 ASP A O 1
ATOM 977 N N . SER A 1 126 ? 43.847 -9.130 6.088 1.00 51.00 126 SER A N 1
ATOM 978 C CA . SER A 1 126 ? 43.261 -8.083 5.224 1.00 51.00 126 SER A CA 1
ATOM 979 C C . SER A 1 126 ? 43.229 -6.663 5.828 1.00 51.00 126 SER A C 1
ATOM 981 O O . SER A 1 126 ? 42.305 -5.899 5.552 1.00 51.00 126 SER A O 1
ATOM 983 N N . GLN A 1 127 ? 44.236 -6.256 6.608 1.00 46.69 127 GLN A N 1
ATOM 984 C CA . GLN A 1 127 ? 44.422 -4.830 6.950 1.00 46.69 127 GLN A CA 1
ATOM 985 C C . GLN A 1 127 ? 45.819 -4.267 6.650 1.00 46.69 127 GLN A C 1
ATOM 987 O O . GLN A 1 127 ? 45.935 -3.062 6.430 1.00 46.69 127 GLN A O 1
ATOM 992 N N . GLY A 1 128 ? 46.865 -5.094 6.536 1.00 48.66 128 GLY A N 1
ATOM 993 C CA . GLY A 1 128 ? 48.213 -4.613 6.189 1.00 48.66 128 GLY A CA 1
ATOM 994 C C . GLY A 1 128 ? 48.403 -4.272 4.703 1.00 48.66 128 GLY A C 1
ATOM 995 O O . GLY A 1 128 ? 49.142 -3.348 4.357 1.00 48.66 128 GLY A O 1
ATOM 996 N N . SER A 1 129 ? 47.690 -4.960 3.805 1.00 53.38 129 SER A N 1
ATOM 997 C CA . SER A 1 129 ? 47.963 -4.920 2.358 1.00 53.38 129 SER A CA 1
ATOM 998 C C . SER A 1 129 ? 47.636 -3.583 1.681 1.00 53.38 129 SER A C 1
ATOM 1000 O O . SER A 1 129 ? 48.288 -3.211 0.702 1.00 53.38 129 SER A O 1
ATOM 1002 N N . TYR A 1 130 ? 46.669 -2.820 2.204 1.00 50.69 130 TYR A N 1
ATOM 1003 C CA . TYR A 1 130 ? 46.274 -1.539 1.606 1.00 50.69 130 TYR A CA 1
ATOM 1004 C C . TYR A 1 130 ? 47.292 -0.422 1.887 1.00 50.69 130 TYR A C 1
ATOM 1006 O O . TYR A 1 130 ? 47.533 0.436 1.034 1.00 50.69 130 TYR A O 1
ATOM 1014 N N . LEU A 1 131 ? 47.937 -0.449 3.059 1.00 53.38 131 LEU A N 1
ATOM 1015 C CA . LEU A 1 131 ? 49.015 0.486 3.392 1.00 53.38 131 LEU A CA 1
ATOM 1016 C C . LEU A 1 131 ? 50.294 0.153 2.613 1.00 53.38 131 LEU A C 1
ATOM 1018 O O . LEU A 1 131 ? 50.935 1.059 2.075 1.00 53.38 131 LEU A O 1
ATOM 1022 N N . GLU A 1 132 ? 50.614 -1.133 2.464 1.00 54.16 132 GLU A N 1
ATOM 1023 C CA . GLU A 1 132 ? 51.807 -1.581 1.737 1.00 54.16 132 GLU A CA 1
ATOM 1024 C C . GLU A 1 132 ? 51.709 -1.334 0.222 1.00 54.16 132 GLU A C 1
ATOM 1026 O O . GLU A 1 132 ? 52.642 -0.806 -0.391 1.00 54.16 132 GLU A O 1
ATOM 1031 N N . SER A 1 133 ? 50.537 -1.579 -0.377 1.00 55.94 133 SER A N 1
ATOM 1032 C CA . SER A 1 133 ? 50.291 -1.304 -1.803 1.00 55.94 133 SER A CA 1
ATOM 1033 C C . SER A 1 133 ? 50.456 0.181 -2.144 1.00 55.94 133 SER A C 1
ATOM 1035 O O . SER A 1 133 ? 50.936 0.537 -3.225 1.00 55.94 133 SER A O 1
ATOM 1037 N N . ARG A 1 134 ? 50.110 1.075 -1.207 1.00 58.12 134 ARG A N 1
ATOM 1038 C CA . ARG A 1 134 ? 50.276 2.521 -1.397 1.00 58.12 134 ARG A CA 1
ATOM 1039 C C . ARG A 1 134 ? 51.740 2.959 -1.293 1.00 58.12 134 ARG A C 1
ATOM 1041 O O . ARG A 1 134 ? 52.144 3.865 -2.024 1.00 58.12 134 ARG A O 1
ATOM 1048 N N . ALA A 1 135 ? 52.536 2.319 -0.437 1.00 57.78 135 ALA A N 1
ATOM 1049 C CA . ALA A 1 135 ? 53.969 2.594 -0.322 1.00 57.78 135 ALA A CA 1
ATOM 1050 C C . ALA A 1 135 ? 54.744 2.135 -1.572 1.00 57.78 135 ALA A C 1
ATOM 1052 O O . ALA A 1 135 ? 55.577 2.880 -2.095 1.00 57.78 135 ALA A O 1
ATOM 1053 N N . ALA A 1 136 ? 54.410 0.959 -2.114 1.00 58.66 136 ALA A N 1
ATOM 1054 C CA . ALA A 1 136 ? 55.056 0.412 -3.309 1.00 58.66 136 ALA A CA 1
ATOM 1055 C C . ALA A 1 136 ? 54.838 1.289 -4.559 1.00 58.66 136 ALA A C 1
ATOM 1057 O O . ALA A 1 136 ? 55.771 1.529 -5.327 1.00 58.66 136 ALA A O 1
ATOM 1058 N N . ALA A 1 137 ? 53.633 1.845 -4.729 1.00 57.47 137 ALA A N 1
ATOM 1059 C CA . ALA A 1 137 ? 53.308 2.710 -5.865 1.00 57.47 137 ALA A CA 1
ATOM 1060 C C . ALA A 1 137 ? 54.089 4.042 -5.867 1.00 57.47 137 ALA A C 1
ATOM 1062 O O . ALA A 1 137 ? 54.406 4.576 -6.934 1.00 57.47 137 ALA A O 1
ATOM 1063 N N . LEU A 1 138 ? 54.432 4.581 -4.690 1.00 56.25 138 LEU A N 1
ATOM 1064 C CA . LEU A 1 138 ? 55.259 5.788 -4.581 1.00 56.25 138 LEU A CA 1
ATOM 1065 C C . LEU A 1 138 ? 56.730 5.503 -4.915 1.00 56.25 138 LEU A C 1
ATOM 1067 O O . LEU A 1 138 ? 57.342 6.275 -5.656 1.00 56.25 138 LEU A O 1
ATOM 1071 N N . ALA A 1 139 ? 57.269 4.367 -4.465 1.00 57.66 139 ALA A N 1
ATOM 1072 C CA . ALA A 1 139 ? 58.657 3.978 -4.725 1.00 57.66 139 ALA A CA 1
ATOM 1073 C C . ALA A 1 139 ? 58.948 3.746 -6.223 1.00 57.66 139 ALA A C 1
ATOM 1075 O O . ALA A 1 139 ? 60.013 4.117 -6.725 1.00 57.66 139 ALA A O 1
ATOM 1076 N N . SER A 1 140 ? 57.990 3.198 -6.977 1.00 56.50 140 SER A N 1
ATOM 1077 C CA . SER A 1 140 ? 58.136 3.013 -8.430 1.00 56.50 140 SER A CA 1
ATOM 1078 C C . SER A 1 140 ? 58.174 4.336 -9.202 1.00 56.50 140 SER A C 1
ATOM 1080 O O . SER A 1 140 ? 58.815 4.421 -10.252 1.00 56.50 140 SER A O 1
ATOM 1082 N N . LYS A 1 141 ? 57.538 5.390 -8.678 1.00 58.06 141 LYS A N 1
ATOM 1083 C CA . LYS A 1 141 ? 57.490 6.704 -9.331 1.00 58.06 141 LYS A CA 1
ATOM 1084 C C . LYS A 1 141 ? 58.800 7.486 -9.180 1.00 58.06 141 LYS A C 1
ATOM 1086 O O . LYS A 1 141 ? 59.156 8.232 -10.092 1.00 58.06 141 LYS A O 1
ATOM 1091 N N . GLU A 1 142 ? 59.548 7.283 -8.093 1.00 53.12 142 GLU A N 1
ATOM 1092 C CA . GLU A 1 142 ? 60.859 7.926 -7.905 1.00 53.12 142 GLU A CA 1
ATOM 1093 C C . GLU A 1 142 ? 61.961 7.319 -8.785 1.00 53.12 142 GLU A C 1
ATOM 1095 O O . GLU A 1 142 ? 62.822 8.050 -9.273 1.00 53.12 142 GLU A O 1
ATOM 1100 N N . ARG A 1 143 ? 61.890 6.021 -9.117 1.00 55.88 143 ARG A N 1
ATOM 1101 C CA . ARG A 1 143 ? 62.823 5.410 -10.087 1.00 55.88 143 ARG A CA 1
ATOM 1102 C C . ARG A 1 143 ? 62.611 5.890 -11.525 1.00 55.88 143 ARG A C 1
ATOM 1104 O O . ARG A 1 143 ? 63.580 5.998 -12.272 1.00 55.88 143 ARG A O 1
ATOM 1111 N N . ALA A 1 144 ? 61.378 6.230 -11.905 1.00 54.75 144 ALA A N 1
ATOM 1112 C CA . ALA A 1 144 ? 61.061 6.714 -13.252 1.00 54.75 144 ALA A CA 1
ATOM 1113 C C . ALA A 1 144 ? 61.546 8.153 -13.525 1.00 54.75 144 ALA A C 1
ATOM 1115 O O . ALA A 1 144 ? 61.644 8.551 -14.682 1.00 54.75 144 ALA A O 1
ATOM 1116 N N . ARG A 1 145 ? 61.872 8.937 -12.485 1.00 57.84 145 ARG A N 1
ATOM 1117 C CA . ARG A 1 145 ? 62.435 10.293 -12.637 1.00 57.84 145 ARG A CA 1
ATOM 1118 C C . ARG A 1 145 ? 63.963 10.345 -12.704 1.00 57.84 145 ARG A C 1
ATOM 1120 O O . ARG A 1 145 ? 64.493 11.407 -13.011 1.00 57.84 145 ARG A O 1
ATOM 1127 N N . GLY A 1 146 ? 64.654 9.239 -12.417 1.00 58.25 146 GLY A N 1
ATOM 1128 C CA . GLY A 1 146 ? 66.112 9.219 -12.249 1.00 58.25 146 GLY A CA 1
ATOM 1129 C C . GLY A 1 146 ? 66.911 8.413 -13.279 1.00 58.25 146 GLY A C 1
ATOM 1130 O O . GLY A 1 146 ? 68.129 8.541 -13.302 1.00 58.25 146 GLY A O 1
ATOM 1131 N N . SER A 1 147 ? 66.282 7.600 -14.133 1.00 55.59 147 SER A N 1
ATOM 1132 C CA . SER A 1 147 ? 67.003 6.773 -15.117 1.00 55.59 147 SER A CA 1
ATOM 1133 C C . SER A 1 147 ? 66.868 7.364 -16.521 1.00 55.59 147 SER A C 1
ATOM 1135 O O . SER A 1 147 ? 66.024 6.938 -17.306 1.00 55.59 147 SER A O 1
ATOM 1137 N N . GLY A 1 148 ? 67.662 8.402 -16.793 1.00 61.41 148 GLY A N 1
ATOM 1138 C CA . GLY A 1 148 ? 67.733 9.071 -18.093 1.00 61.41 148 GLY A CA 1
ATOM 1139 C C . GLY A 1 148 ? 68.389 8.230 -19.182 1.00 61.41 148 GLY A C 1
ATOM 1140 O O . GLY A 1 148 ? 68.954 7.188 -18.879 1.00 61.41 148 GLY A O 1
ATOM 1141 N N . ILE A 1 149 ? 68.317 8.709 -20.426 1.00 49.62 149 ILE A N 1
ATOM 1142 C CA . ILE A 1 149 ? 69.284 8.471 -21.512 1.00 49.62 149 ILE A CA 1
ATOM 1143 C C . ILE A 1 149 ? 68.831 9.257 -22.756 1.00 49.62 149 ILE A C 1
ATOM 1145 O O . ILE A 1 149 ? 67.956 8.785 -23.473 1.00 49.62 149 ILE A O 1
ATOM 1149 N N . PHE A 1 150 ? 69.351 10.477 -22.933 1.00 47.56 150 PHE A N 1
ATOM 1150 C CA . PHE A 1 150 ? 69.908 11.092 -24.156 1.00 47.56 150 PHE A CA 1
ATOM 1151 C C . PHE A 1 150 ? 70.319 12.536 -23.844 1.00 47.56 150 PHE A C 1
ATOM 1153 O O . PHE A 1 150 ? 69.533 13.240 -23.171 1.00 47.56 150 PHE A O 1
#

Secondary structure (DSSP, 8-state):
-----------------SEEEETTEEEEP--HHHHHTS-HHHHHHHHHHHHHHH-GGGSPP----SHHHHHHHHHHHHHHHHHHHT----TTTTT--HHHHHHHHGGG---S--PPP--------TTTHHHHHHHHHHHHHHHHTT----

Foldseek 3Di:
DDDDPPDPDDDDPLDDDQWDQDPNDTQGDAALVRLVPDDPVVLVVSVVVLCVVVPVVPADDQPDPDSLSSSVSSLVSVQVRCVVSVNRDDNVSSVDDVVSVVVVVVVPDPDPDPDDPPDDDDDDDPPPVVVVVVVVVVVVVVVVVPDDDD

Radius of gyration: 29.39 Å; chains: 1; bounding box: 118×36×42 Å

Organism: Emiliania huxleyi (NCBI:txid2903)